Protein AF-A0A0M8MIW8-F1 (afdb_monomer_lite)

Organism: NCBI:txid1202724

pLDDT: mean 87.53, std 11.04, range [55.31, 96.94]

Secondary structure (DSSP, 8-state):
--HHHHHHHHHHHHHHHHHHHHHHHHHHHHHHHHHHHHHT-TT----HHHHH-TTSS-TTT----HHHHHHH-TT-HHHHHHHHHHHHHHHHHHHHHHHHHHHHHHHHHH-

Radius of gyration: 18.51 Å; chains: 1; bounding box: 46×23×52 Å

Foldseek 3Di:
DDPVVVVVVLVVVLVVLVVVLVVLLQQLLLLLVVLCCVPPVVPDPDDPVNSNDPPPPDSSPDDSVLVVVCVVCVPPPVSVVSVVSNVVSVVVSVVSVVVSVVSVVVVVVVD

Structure (mmCIF, N/CA/C/O backbone):
data_AF-A0A0M8MIW8-F1
#
_entry.id   AF-A0A0M8MIW8-F1
#
loop_
_atom_site.group_PDB
_atom_site.id
_atom_site.type_symbol
_atom_site.label_atom_id
_atom_site.label_alt_id
_atom_site.label_comp_id
_atom_site.label_asym_id
_atom_site.label_entity_id
_atom_site.label_seq_id
_atom_site.pdbx_PDB_ins_code
_atom_site.Cartn_x
_atom_site.Cartn_y
_atom_site.Cartn_z
_atom_site.occupancy
_atom_site.B_iso_or_equiv
_atom_site.auth_seq_id
_atom_site.auth_comp_id
_atom_site.auth_asym_id
_atom_site.auth_atom_id
_atom_site.pdbx_PDB_model_num
ATOM 1 N N . MET A 1 1 ? 19.609 11.830 -27.587 1.00 67.94 1 MET A N 1
ATOM 2 C CA . MET A 1 1 ? 19.945 11.276 -26.264 1.00 67.94 1 MET A CA 1
ATOM 3 C C . MET A 1 1 ? 20.697 9.992 -26.531 1.00 67.94 1 MET A C 1
ATOM 5 O O . MET A 1 1 ? 20.199 9.174 -27.293 1.00 67.94 1 MET A O 1
ATOM 9 N N . ASP A 1 2 ? 21.923 9.897 -26.052 1.00 86.94 2 ASP A N 1
ATOM 10 C CA . ASP A 1 2 ? 22.772 8.715 -26.167 1.00 86.94 2 ASP A CA 1
ATOM 11 C C . ASP A 1 2 ? 22.243 7.567 -25.286 1.00 86.94 2 ASP A C 1
ATOM 13 O O . ASP A 1 2 ? 21.455 7.787 -24.361 1.00 86.94 2 ASP A O 1
ATOM 17 N N . SER A 1 3 ? 22.630 6.330 -25.617 1.00 84.25 3 SER A N 1
ATOM 18 C CA . SER A 1 3 ? 22.104 5.112 -24.977 1.00 84.25 3 SER A CA 1
ATOM 19 C C . SER A 1 3 ? 22.314 5.106 -23.460 1.00 84.25 3 SER A C 1
ATOM 21 O O . SER A 1 3 ? 21.431 4.684 -22.716 1.00 84.25 3 SER A O 1
ATOM 23 N N . GLU A 1 4 ? 23.449 5.633 -23.000 1.00 88.19 4 GLU A N 1
ATOM 24 C CA . GLU A 1 4 ? 23.816 5.697 -21.584 1.00 88.19 4 GLU A CA 1
ATOM 25 C C . GLU A 1 4 ? 22.856 6.600 -20.793 1.00 88.19 4 GLU A C 1
ATOM 27 O O . GLU A 1 4 ? 22.330 6.212 -19.747 1.00 88.19 4 GLU A O 1
ATOM 32 N N . THR A 1 5 ? 22.511 7.765 -21.348 1.00 90.94 5 THR A N 1
ATOM 33 C CA . THR A 1 5 ? 21.523 8.665 -20.742 1.00 90.94 5 THR A CA 1
ATOM 34 C C . THR A 1 5 ? 20.129 8.024 -20.664 1.00 90.94 5 THR A C 1
ATOM 36 O O . THR A 1 5 ? 19.426 8.197 -19.666 1.00 90.94 5 THR A O 1
ATOM 39 N N . ILE A 1 6 ? 19.708 7.251 -21.675 1.00 88.81 6 ILE A N 1
ATOM 40 C CA . ILE A 1 6 ? 18.413 6.534 -21.657 1.00 88.81 6 ILE A CA 1
ATOM 41 C C . ILE A 1 6 ? 18.381 5.490 -20.532 1.00 88.81 6 ILE A C 1
ATOM 43 O O . ILE A 1 6 ? 17.375 5.369 -19.825 1.00 88.81 6 ILE A O 1
ATOM 47 N N . GLU A 1 7 ? 19.474 4.756 -20.339 1.00 89.62 7 GLU A N 1
ATOM 48 C CA . GLU A 1 7 ? 19.601 3.746 -19.285 1.00 89.62 7 GLU A CA 1
ATOM 49 C C . GLU A 1 7 ? 19.564 4.354 -17.888 1.00 89.62 7 GLU A C 1
ATOM 51 O O . GLU A 1 7 ? 18.816 3.871 -17.031 1.00 89.62 7 GLU A O 1
ATOM 56 N N . ALA A 1 8 ? 20.292 5.451 -17.676 1.00 93.69 8 ALA A N 1
ATOM 57 C CA . ALA A 1 8 ? 20.277 6.176 -16.412 1.00 93.69 8 ALA A CA 1
ATOM 58 C C . ALA A 1 8 ? 18.867 6.689 -16.071 1.00 93.69 8 ALA A C 1
ATOM 60 O O . ALA A 1 8 ? 18.390 6.501 -14.948 1.00 93.69 8 ALA A O 1
ATOM 61 N N . VAL A 1 9 ? 18.158 7.275 -17.044 1.00 92.81 9 VAL A N 1
ATOM 62 C CA . VAL A 1 9 ? 16.775 7.751 -16.858 1.00 92.81 9 VAL A CA 1
ATOM 63 C C . VAL A 1 9 ? 15.836 6.596 -16.506 1.00 92.81 9 VAL A C 1
ATOM 65 O O . VAL A 1 9 ? 15.039 6.718 -15.572 1.00 92.81 9 VAL A O 1
ATOM 68 N N . PHE A 1 10 ? 15.942 5.461 -17.202 1.00 91.94 10 PHE A N 1
ATOM 69 C CA . PHE A 1 10 ? 15.125 4.284 -16.909 1.00 91.94 10 PHE A CA 1
ATOM 70 C C . PHE A 1 10 ? 15.405 3.725 -15.507 1.00 91.94 10 PHE A C 1
ATOM 72 O O . PHE A 1 10 ? 14.465 3.416 -14.774 1.00 91.94 10 PHE A O 1
ATOM 79 N N . ALA A 1 11 ? 16.674 3.646 -15.100 1.00 92.94 11 ALA A N 1
ATOM 80 C CA . ALA A 1 11 ? 17.063 3.184 -13.770 1.00 92.94 11 ALA A CA 1
ATOM 81 C C . ALA A 1 11 ? 16.511 4.096 -12.663 1.00 92.94 11 ALA A C 1
ATOM 83 O O . ALA A 1 11 ? 15.936 3.603 -11.691 1.00 92.94 11 ALA A O 1
ATOM 84 N N . ILE A 1 12 ? 16.618 5.420 -12.826 1.00 95.88 12 ILE A N 1
ATOM 85 C CA . ILE A 1 12 ? 16.053 6.399 -11.885 1.00 95.88 12 ILE A CA 1
ATOM 86 C C . ILE A 1 12 ? 14.533 6.247 -11.798 1.00 95.88 12 ILE A C 1
ATOM 88 O O . ILE A 1 12 ? 13.987 6.159 -10.698 1.00 95.88 12 ILE A O 1
ATOM 92 N N . PHE A 1 13 ? 13.846 6.152 -12.937 1.00 93.75 13 PHE A N 1
ATOM 93 C CA . PHE A 1 13 ? 12.403 5.913 -12.976 1.00 93.75 13 PHE A CA 1
ATOM 94 C C . PHE A 1 13 ? 12.014 4.630 -12.225 1.00 93.75 13 PHE A C 1
ATOM 96 O O . PHE A 1 13 ? 11.090 4.641 -11.408 1.00 93.75 13 PHE A O 1
ATOM 103 N N . PHE A 1 14 ? 12.752 3.538 -12.435 1.00 94.44 14 PHE A N 1
ATOM 104 C CA . PHE A 1 14 ? 12.491 2.261 -11.775 1.00 94.44 14 PHE A CA 1
ATOM 105 C C . PHE A 1 14 ? 12.737 2.326 -10.260 1.00 94.44 14 PHE A C 1
ATOM 107 O O . PHE A 1 14 ? 11.946 1.788 -9.482 1.00 94.44 14 PHE A O 1
ATOM 114 N N . MET A 1 15 ? 13.786 3.035 -9.826 1.00 96.31 15 MET A N 1
ATOM 115 C CA . MET A 1 15 ? 14.051 3.296 -8.407 1.00 96.31 15 MET A CA 1
ATOM 116 C C . MET A 1 15 ? 12.920 4.099 -7.756 1.00 96.31 15 MET A C 1
ATOM 118 O O . MET A 1 15 ? 12.483 3.754 -6.657 1.00 96.31 15 MET A O 1
ATOM 122 N N . LEU A 1 16 ? 12.400 5.125 -8.436 1.00 96.75 16 LEU A N 1
ATOM 123 C CA . LEU A 1 16 ? 11.274 5.923 -7.942 1.00 96.75 16 LEU A CA 1
ATOM 124 C C . LEU A 1 16 ? 9.992 5.089 -7.811 1.00 96.75 16 LEU A C 1
ATOM 126 O O . LEU A 1 16 ? 9.314 5.175 -6.785 1.00 96.75 16 LEU A O 1
ATOM 130 N N . LEU A 1 17 ? 9.683 4.236 -8.795 1.00 96.12 17 LEU A N 1
ATOM 131 C CA . LEU A 1 17 ? 8.551 3.305 -8.703 1.00 96.12 17 LEU A CA 1
ATOM 132 C C . LEU A 1 17 ? 8.723 2.305 -7.553 1.00 96.12 17 LEU A C 1
ATOM 134 O O . LEU A 1 17 ? 7.777 2.072 -6.800 1.00 96.12 17 LEU A O 1
ATOM 138 N N . GLY A 1 18 ? 9.928 1.757 -7.372 1.00 95.88 18 GLY A N 1
ATOM 139 C CA . GLY A 1 18 ? 10.240 0.857 -6.261 1.00 95.88 18 GLY A CA 1
ATOM 140 C C . GLY A 1 18 ? 10.066 1.530 -4.896 1.00 95.88 18 GLY A C 1
ATOM 141 O O . GLY A 1 18 ? 9.431 0.969 -4.001 1.00 95.88 18 GLY A O 1
ATOM 142 N N . ALA A 1 19 ? 10.555 2.763 -4.744 1.00 95.69 19 ALA A N 1
ATOM 143 C CA . ALA A 1 19 ? 10.366 3.552 -3.528 1.00 95.69 19 ALA A CA 1
ATOM 144 C C . ALA A 1 19 ? 8.877 3.829 -3.252 1.00 95.69 19 ALA A C 1
ATOM 146 O O . ALA A 1 19 ? 8.414 3.651 -2.121 1.00 95.69 19 ALA A O 1
ATOM 147 N N . ALA A 1 20 ? 8.109 4.193 -4.285 1.00 94.94 20 ALA A N 1
ATOM 148 C CA . ALA A 1 20 ? 6.666 4.389 -4.180 1.00 94.94 20 ALA A CA 1
ATOM 149 C C . ALA A 1 20 ? 5.941 3.098 -3.765 1.00 94.94 20 ALA A C 1
ATOM 151 O O . ALA A 1 20 ? 5.099 3.126 -2.865 1.00 94.94 20 ALA A O 1
ATOM 152 N N . LEU A 1 21 ? 6.300 1.951 -4.350 1.00 95.38 21 LEU A N 1
ATOM 153 C CA . LEU A 1 21 ? 5.733 0.649 -3.993 1.00 95.38 21 LEU A CA 1
ATOM 154 C C . LEU A 1 21 ? 5.981 0.314 -2.515 1.00 95.38 21 LEU A C 1
ATOM 156 O O . LEU A 1 21 ? 5.048 -0.036 -1.790 1.00 95.38 21 LEU A O 1
ATOM 160 N N . ILE A 1 22 ? 7.221 0.479 -2.043 1.00 93.50 22 ILE A N 1
ATOM 161 C CA . ILE A 1 22 ? 7.583 0.257 -0.635 1.00 93.50 22 ILE A CA 1
ATOM 162 C C . ILE A 1 22 ? 6.774 1.181 0.284 1.00 93.50 22 ILE A C 1
ATOM 164 O O . ILE A 1 22 ? 6.293 0.743 1.337 1.00 93.50 22 ILE A O 1
ATOM 168 N N . LEU A 1 23 ? 6.594 2.447 -0.100 1.00 93.25 23 LEU A N 1
ATOM 169 C CA . LEU A 1 23 ? 5.795 3.409 0.656 1.00 93.25 23 LEU A CA 1
ATOM 170 C C . LEU A 1 23 ? 4.330 2.958 0.771 1.00 93.25 23 LEU A C 1
ATOM 172 O O . LEU A 1 23 ? 3.807 2.886 1.885 1.00 93.25 23 LEU A O 1
ATOM 176 N N . PHE A 1 24 ? 3.678 2.589 -0.334 1.00 93.00 24 PHE A N 1
ATOM 177 C CA . PHE A 1 24 ? 2.277 2.151 -0.310 1.00 93.00 24 PHE A CA 1
ATOM 178 C C . PHE A 1 24 ? 2.070 0.847 0.465 1.00 93.00 24 PHE A C 1
ATOM 180 O O . PHE A 1 24 ? 1.121 0.750 1.247 1.00 93.00 24 PHE A O 1
ATOM 187 N N . ILE A 1 25 ? 2.988 -0.116 0.345 1.00 92.25 25 ILE A N 1
ATOM 188 C CA . ILE A 1 25 ? 2.967 -1.343 1.156 1.00 92.25 25 ILE A CA 1
ATOM 189 C C . ILE A 1 25 ? 3.067 -1.004 2.650 1.00 92.25 25 ILE A C 1
ATOM 191 O O . ILE A 1 25 ? 2.380 -1.598 3.482 1.00 92.25 25 ILE A O 1
ATOM 195 N N . THR A 1 26 ? 3.884 -0.015 3.007 1.00 90.75 26 THR A N 1
ATOM 196 C CA . THR A 1 26 ? 4.027 0.428 4.400 1.00 90.75 26 THR A CA 1
ATOM 197 C C . THR A 1 26 ? 2.740 1.041 4.928 1.00 90.75 26 THR A C 1
ATOM 199 O O . THR A 1 26 ? 2.290 0.676 6.015 1.00 90.75 26 THR A O 1
ATOM 202 N N . LEU A 1 27 ? 2.127 1.939 4.155 1.00 91.94 27 LEU A N 1
ATOM 203 C CA . LEU A 1 27 ? 0.853 2.561 4.510 1.00 91.94 27 LEU A CA 1
ATOM 2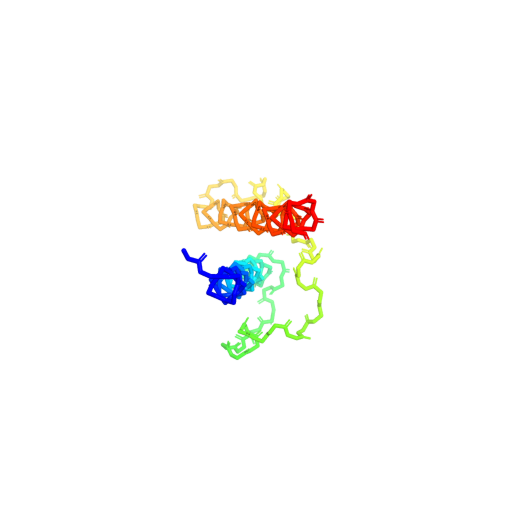04 C C . LEU A 1 27 ? -0.259 1.513 4.657 1.00 91.94 27 LEU A C 1
ATOM 206 O O . LEU A 1 27 ? -1.037 1.571 5.610 1.00 91.94 27 LEU A O 1
ATOM 210 N N . LEU A 1 28 ? -0.281 0.503 3.782 1.00 92.69 28 LEU A N 1
ATOM 211 C CA . LEU A 1 28 ? -1.191 -0.636 3.876 1.00 92.69 28 LEU A CA 1
ATOM 212 C C . LEU A 1 28 ? -1.026 -1.401 5.197 1.00 92.69 28 LEU A C 1
ATOM 214 O O . LEU A 1 28 ? -2.011 -1.630 5.902 1.00 92.69 28 LEU A O 1
ATOM 218 N N . ILE A 1 29 ? 0.205 -1.789 5.544 1.00 91.31 29 ILE A N 1
ATOM 219 C CA . ILE A 1 29 ? 0.507 -2.504 6.797 1.00 91.31 29 ILE A CA 1
ATOM 220 C C . ILE A 1 29 ? 0.070 -1.670 8.001 1.00 91.31 29 ILE A C 1
ATOM 222 O O . ILE A 1 29 ? -0.559 -2.186 8.926 1.00 91.31 29 ILE A O 1
ATOM 226 N N . VAL A 1 30 ? 0.381 -0.376 7.975 1.00 89.94 30 VAL A N 1
ATOM 227 C CA . VAL A 1 30 ? 0.025 0.563 9.034 1.00 89.94 30 VAL A CA 1
ATOM 228 C C . VAL A 1 30 ? -1.486 0.634 9.218 1.00 89.94 30 VAL A C 1
ATOM 230 O O . VAL A 1 30 ? -1.945 0.515 10.351 1.00 89.94 30 VAL A O 1
ATOM 233 N N . GLU A 1 31 ? -2.279 0.790 8.160 1.00 91.38 31 GLU A N 1
ATOM 234 C CA . GLU A 1 31 ? -3.739 0.838 8.303 1.00 91.38 31 GLU A CA 1
ATOM 235 C C . GLU A 1 31 ? -4.326 -0.504 8.758 1.00 91.38 31 GLU A C 1
ATOM 237 O O . GLU A 1 31 ? -5.209 -0.520 9.619 1.00 91.38 31 GLU A O 1
ATOM 242 N N . LYS A 1 32 ? -3.785 -1.634 8.282 1.00 90.81 32 LYS A N 1
ATOM 243 C CA . LYS A 1 32 ? -4.191 -2.965 8.759 1.00 90.81 32 LYS A CA 1
ATOM 244 C C . LYS A 1 32 ? -3.952 -3.145 10.257 1.00 90.81 32 LYS A C 1
ATOM 246 O O . LYS A 1 32 ? -4.838 -3.636 10.954 1.00 90.81 32 LYS A O 1
ATOM 251 N N . LYS A 1 33 ? -2.789 -2.727 10.768 1.00 88.31 33 LYS A N 1
ATOM 252 C CA . LYS A 1 33 ? -2.481 -2.764 12.208 1.00 88.31 33 LYS A CA 1
ATOM 253 C C . LYS A 1 33 ? -3.460 -1.913 13.016 1.00 88.31 33 LYS A C 1
ATOM 255 O O . LYS A 1 33 ? -3.967 -2.372 14.032 1.00 88.31 33 LYS A O 1
ATOM 260 N N . LYS A 1 34 ? -3.768 -0.707 12.530 1.00 88.12 34 LYS A N 1
ATOM 261 C CA . LYS A 1 34 ? -4.690 0.253 13.168 1.00 88.12 34 LYS A CA 1
ATOM 262 C C . LYS A 1 34 ? -6.064 -0.366 13.386 1.00 88.12 34 LYS A C 1
ATOM 264 O O . LYS A 1 34 ? -6.649 -0.208 14.448 1.00 88.12 34 LYS A O 1
ATOM 269 N N . VAL A 1 35 ? -6.562 -1.080 12.378 1.00 91.19 35 VAL A N 1
ATOM 270 C CA . VAL A 1 35 ? -7.833 -1.802 12.473 1.00 91.19 35 VAL A CA 1
ATOM 271 C C . VAL A 1 35 ? -7.694 -3.015 13.396 1.00 91.19 35 VAL A C 1
ATOM 273 O O . VAL A 1 35 ? -8.465 -3.160 14.336 1.00 91.19 35 VAL A O 1
ATOM 276 N N . HIS A 1 36 ? -6.686 -3.863 13.193 1.00 89.62 36 HIS A N 1
ATOM 277 C CA . HIS A 1 36 ? -6.550 -5.096 13.969 1.00 89.62 36 HIS A CA 1
ATOM 278 C C . HIS A 1 36 ? -6.464 -4.855 15.481 1.00 89.62 36 HIS A C 1
ATOM 280 O O . HIS A 1 36 ? -7.175 -5.497 16.245 1.00 89.62 36 HIS A O 1
ATOM 286 N N . TYR A 1 37 ? -5.644 -3.903 15.918 1.00 86.19 37 TYR A N 1
ATOM 287 C CA . TYR A 1 37 ? -5.451 -3.648 17.348 1.00 86.19 37 TYR A CA 1
ATOM 288 C C . TYR A 1 37 ? -6.575 -2.831 17.984 1.00 86.19 37 TYR A C 1
ATOM 290 O O . TYR A 1 37 ? -6.727 -2.818 19.198 1.00 86.19 37 TYR A O 1
ATOM 298 N N . ARG A 1 38 ? -7.401 -2.164 17.172 1.00 87.00 38 ARG A N 1
ATOM 299 C CA . ARG A 1 38 ? -8.575 -1.451 17.680 1.00 87.00 38 ARG A CA 1
ATOM 300 C C . ARG A 1 38 ? -9.809 -2.343 17.795 1.00 87.00 38 ARG A C 1
ATOM 302 O O . ARG A 1 38 ? -10.615 -2.109 18.685 1.00 87.00 38 ARG A O 1
ATOM 309 N N . TYR A 1 39 ? -9.971 -3.322 16.905 1.00 87.44 39 TYR A N 1
ATOM 310 C CA . TYR A 1 39 ? -11.225 -4.081 16.791 1.00 87.44 39 TYR A CA 1
ATOM 311 C C . TYR A 1 39 ? -11.078 -5.596 16.972 1.00 87.44 39 TYR A C 1
ATOM 313 O O . TYR A 1 39 ? -12.084 -6.275 17.136 1.00 87.44 39 TYR A O 1
ATOM 321 N N . THR A 1 40 ? -9.867 -6.155 16.903 1.00 84.75 40 THR A N 1
ATOM 322 C CA . THR A 1 40 ? -9.646 -7.609 17.025 1.00 84.75 40 THR A CA 1
ATOM 323 C C . THR A 1 40 ? -8.844 -7.963 18.269 1.00 84.75 40 THR A C 1
ATOM 325 O O . THR A 1 40 ? -9.257 -8.831 19.025 1.00 84.75 40 THR A O 1
ATOM 328 N N . ASP A 1 41 ? -7.710 -7.301 18.484 1.00 81.50 41 ASP A N 1
ATOM 329 C CA . ASP A 1 41 ? -6.843 -7.523 19.643 1.00 81.50 41 ASP A CA 1
ATOM 330 C C . ASP A 1 41 ? -6.688 -6.216 20.422 1.00 81.50 41 ASP A C 1
ATOM 332 O O . ASP A 1 41 ? -5.707 -5.489 20.271 1.00 81.50 41 ASP A O 1
ATOM 336 N N . THR A 1 42 ? -7.710 -5.911 21.221 1.00 76.12 42 THR A N 1
ATOM 337 C CA . THR A 1 42 ? -7.781 -4.714 22.073 1.00 76.12 42 THR A CA 1
ATOM 338 C C . THR A 1 42 ? -6.927 -4.827 23.333 1.00 76.12 42 THR A C 1
ATOM 340 O O . THR A 1 42 ? -6.693 -3.826 24.007 1.00 76.12 42 THR A O 1
ATOM 343 N N . THR A 1 43 ? -6.451 -6.033 23.660 1.00 73.00 43 THR A N 1
ATOM 344 C CA . THR A 1 43 ? -5.641 -6.296 24.857 1.00 73.00 43 THR A CA 1
ATOM 345 C C . THR A 1 43 ? -4.179 -5.904 24.685 1.00 73.00 43 THR A C 1
ATOM 347 O O . THR A 1 43 ? -3.480 -5.658 25.670 1.00 73.00 43 THR A O 1
ATOM 350 N N . LYS A 1 44 ? -3.703 -5.805 23.439 1.00 67.38 44 LYS A N 1
ATOM 351 C CA . LYS A 1 44 ? -2.314 -5.468 23.149 1.00 67.38 44 LYS A CA 1
ATOM 352 C C . LYS A 1 44 ? -2.120 -3.950 23.090 1.00 67.38 44 LYS A C 1
ATOM 354 O O . LYS A 1 44 ? -2.514 -3.292 22.129 1.00 67.38 44 LYS A O 1
ATOM 359 N N . ASN A 1 45 ? -1.455 -3.394 24.104 1.00 63.41 45 ASN A N 1
ATOM 360 C CA . ASN A 1 45 ? -1.069 -1.984 24.125 1.00 63.41 45 ASN A CA 1
ATOM 361 C C . ASN A 1 45 ? 0.260 -1.806 23.381 1.00 63.41 45 ASN A C 1
ATOM 363 O O . ASN A 1 45 ? 1.331 -2.148 23.880 1.00 63.41 45 ASN A O 1
ATOM 367 N N . ILE A 1 46 ? 0.186 -1.360 22.133 1.00 65.69 46 ILE A N 1
ATOM 368 C CA . ILE A 1 46 ? 1.319 -1.429 21.208 1.00 65.69 46 ILE A CA 1
ATOM 369 C C . ILE A 1 46 ? 2.072 -0.124 21.224 1.00 65.69 46 ILE A C 1
ATOM 371 O O . ILE A 1 46 ? 1.513 0.938 20.952 1.00 65.69 46 ILE A O 1
ATOM 375 N N . SER A 1 47 ? 3.370 -0.220 21.495 1.00 66.81 47 SER A N 1
ATOM 376 C CA . SER A 1 47 ? 4.258 0.932 21.406 1.00 66.81 47 SER A CA 1
ATOM 377 C C . SER A 1 47 ? 4.257 1.500 19.984 1.00 66.81 47 SER A C 1
ATOM 379 O O . SER A 1 47 ? 4.178 0.765 18.997 1.00 66.81 47 SER A O 1
ATOM 381 N N . PHE A 1 48 ? 4.420 2.817 19.855 1.00 65.19 48 PHE A N 1
ATOM 382 C CA . PHE A 1 48 ? 4.559 3.473 18.550 1.00 65.19 48 PHE A CA 1
ATOM 383 C C . PHE A 1 48 ? 5.652 2.820 17.680 1.00 65.19 48 PHE A C 1
ATOM 385 O O . PHE A 1 48 ? 5.506 2.694 16.466 1.00 65.19 48 PHE A O 1
ATOM 392 N N . HIS A 1 49 ? 6.716 2.316 18.308 1.00 66.00 49 HIS A N 1
ATOM 393 C CA . HIS A 1 49 ? 7.766 1.565 17.629 1.00 66.00 49 HIS A CA 1
ATOM 394 C C . HIS A 1 49 ? 7.255 0.253 17.015 1.00 66.00 49 HIS A C 1
ATOM 396 O O . HIS A 1 49 ? 7.494 -0.018 15.843 1.00 66.00 49 HIS A O 1
ATOM 402 N N . GLU A 1 50 ? 6.515 -0.558 17.766 1.00 65.69 50 GLU A N 1
ATOM 403 C CA . GLU A 1 50 ? 5.968 -1.835 17.291 1.00 65.69 50 GLU A CA 1
ATOM 404 C C . GLU A 1 50 ? 4.821 -1.635 16.280 1.00 65.69 50 GLU A C 1
ATOM 406 O O . GLU A 1 50 ? 4.576 -2.452 15.383 1.00 65.69 50 GLU A O 1
ATOM 411 N N . TYR A 1 51 ? 4.172 -0.477 16.355 1.00 63.50 51 TYR A N 1
ATOM 412 C CA . TYR A 1 51 ? 3.249 0.005 15.346 1.00 63.50 51 TYR A CA 1
ATOM 413 C C . TYR A 1 51 ? 3.967 0.250 14.004 1.00 63.50 51 TYR A C 1
ATOM 415 O O . TYR A 1 51 ? 3.554 -0.275 12.962 1.00 63.50 51 TYR A O 1
ATOM 423 N N . CYS A 1 52 ? 5.106 0.943 14.052 1.00 60.47 52 CYS A N 1
ATOM 424 C CA . CYS A 1 52 ? 5.954 1.263 12.904 1.00 60.47 52 CYS A CA 1
ATOM 425 C C . CYS A 1 52 ? 6.848 0.099 12.431 1.00 60.47 52 CYS A C 1
ATOM 427 O O . CYS A 1 52 ? 7.286 0.099 11.278 1.00 60.47 52 CYS A O 1
ATOM 429 N N . SER A 1 53 ? 7.097 -0.921 13.262 1.00 66.19 53 SER A N 1
ATOM 430 C CA . SER A 1 53 ? 7.990 -2.027 12.906 1.00 66.19 53 SER A CA 1
ATOM 431 C C . SER A 1 53 ? 7.335 -2.957 11.877 1.00 66.19 53 SER A C 1
ATOM 433 O O . SER A 1 53 ? 6.297 -3.583 12.104 1.00 66.19 53 SER A O 1
ATOM 435 N N . ARG A 1 54 ? 7.924 -3.048 10.683 1.00 56.66 54 ARG A N 1
ATOM 436 C CA . ARG A 1 54 ? 7.395 -3.876 9.579 1.00 56.66 54 ARG A CA 1
ATOM 437 C C . ARG A 1 54 ? 7.635 -5.378 9.788 1.00 56.66 54 ARG A C 1
ATOM 439 O O . ARG A 1 54 ? 7.004 -6.190 9.122 1.00 56.66 54 ARG A O 1
ATOM 446 N N . TYR A 1 55 ? 8.516 -5.731 10.725 1.00 55.31 55 TYR A N 1
ATOM 447 C CA . TYR A 1 55 ? 9.113 -7.063 10.854 1.00 55.31 55 TYR A CA 1
ATOM 448 C C . TYR A 1 55 ? 8.333 -8.058 11.723 1.00 55.31 55 TYR A C 1
ATOM 450 O O . TYR A 1 55 ? 8.704 -9.225 11.769 1.00 55.31 55 TYR A O 1
ATOM 458 N N . ASN A 1 56 ? 7.216 -7.658 12.342 1.00 58.25 56 ASN A N 1
ATOM 459 C CA . ASN A 1 56 ? 6.330 -8.591 13.055 1.00 58.25 56 ASN A CA 1
ATOM 460 C C . ASN A 1 56 ? 5.441 -9.397 12.081 1.00 58.25 56 ASN A C 1
ATOM 462 O O . ASN A 1 56 ? 4.219 -9.290 12.132 1.00 58.25 56 ASN A O 1
ATOM 466 N N . GLY A 1 57 ? 6.076 -10.155 11.177 1.00 61.97 57 GLY A N 1
ATOM 467 C CA . GLY A 1 57 ? 5.533 -11.309 10.445 1.00 61.97 57 GLY A CA 1
ATOM 468 C C . GLY A 1 57 ? 4.268 -11.083 9.606 1.00 61.97 57 GLY A C 1
ATOM 469 O O . GLY A 1 57 ? 3.153 -11.081 10.116 1.00 61.97 57 GLY A O 1
ATOM 470 N N . GLY A 1 58 ? 4.418 -10.979 8.283 1.00 74.94 58 GLY A N 1
ATOM 471 C CA . GLY A 1 58 ? 3.339 -11.296 7.333 1.00 74.94 58 GLY A CA 1
ATOM 472 C C . GLY A 1 58 ? 2.155 -10.323 7.235 1.00 74.94 58 GLY A C 1
ATOM 473 O O . GLY A 1 58 ? 1.165 -10.661 6.592 1.00 74.94 58 GLY A O 1
ATOM 474 N N . TRP A 1 59 ? 2.223 -9.111 7.799 1.00 83.62 59 TRP A N 1
ATOM 475 C CA . TRP A 1 59 ? 1.104 -8.144 7.781 1.00 83.62 59 TRP A CA 1
ATOM 476 C C . TRP A 1 59 ? 0.552 -7.799 6.395 1.00 83.62 59 TRP A C 1
ATOM 478 O O . TRP A 1 59 ? -0.628 -7.468 6.269 1.00 83.62 59 TRP A O 1
ATOM 488 N N . ILE A 1 60 ? 1.381 -7.899 5.355 1.00 80.50 60 ILE A N 1
ATOM 489 C CA . ILE A 1 60 ? 0.947 -7.750 3.961 1.00 80.50 60 ILE A CA 1
ATOM 490 C C . ILE A 1 60 ? -0.184 -8.743 3.660 1.00 80.50 60 ILE A C 1
ATOM 492 O O . ILE A 1 60 ? -1.242 -8.343 3.171 1.00 80.50 60 ILE A O 1
ATOM 496 N N . TYR A 1 61 ? 0.000 -10.003 4.056 1.00 79.69 61 TYR A N 1
ATOM 497 C CA . TYR A 1 61 ? -0.916 -11.115 3.801 1.00 79.69 61 TYR A CA 1
ATOM 498 C C . TYR A 1 61 ? -1.931 -11.349 4.920 1.00 79.69 61 TYR A C 1
ATOM 500 O O . TYR A 1 61 ? -2.944 -11.997 4.685 1.00 79.69 61 TYR A O 1
ATOM 508 N N . LYS A 1 62 ? -1.701 -10.801 6.121 1.00 84.12 62 LYS A N 1
ATOM 509 C CA . LYS A 1 62 ? -2.618 -10.962 7.254 1.00 84.12 62 LYS A CA 1
ATOM 510 C C . LYS A 1 62 ? -4.017 -10.475 6.880 1.00 84.12 62 LYS A C 1
ATOM 512 O O . LYS A 1 62 ? -4.197 -9.310 6.493 1.00 84.12 62 LYS A O 1
ATOM 517 N N . ASP A 1 63 ? -4.989 -11.372 7.004 1.00 84.88 63 ASP A N 1
ATOM 518 C CA . ASP A 1 63 ? -6.397 -11.030 6.894 1.00 84.88 63 ASP A CA 1
ATOM 519 C C . ASP A 1 63 ? -6.879 -10.465 8.232 1.00 84.88 63 ASP A C 1
ATOM 521 O O . ASP A 1 63 ? -6.717 -11.071 9.290 1.00 84.88 63 ASP A O 1
ATOM 525 N N . ILE A 1 64 ? -7.436 -9.262 8.179 1.00 88.56 64 ILE A N 1
ATOM 526 C CA . ILE A 1 64 ? -8.016 -8.568 9.333 1.00 88.56 64 ILE A CA 1
ATOM 527 C C . ILE A 1 64 ? -9.545 -8.697 9.353 1.00 88.56 64 ILE A C 1
ATOM 529 O O . ILE A 1 64 ? -10.205 -7.962 10.080 1.00 88.56 64 ILE A O 1
ATOM 533 N N . LYS A 1 65 ? -10.111 -9.571 8.507 1.00 90.94 65 LYS A N 1
ATOM 534 C CA . LYS A 1 65 ? -11.550 -9.825 8.366 1.00 90.94 65 LYS A CA 1
ATOM 535 C C . LYS A 1 65 ? -12.363 -8.541 8.213 1.00 90.94 65 LYS A C 1
ATOM 537 O O . LYS A 1 65 ? -13.436 -8.368 8.784 1.00 90.94 65 LYS A O 1
ATOM 542 N N . LEU A 1 66 ? -11.853 -7.619 7.396 1.00 90.25 66 LEU A N 1
ATOM 543 C CA . LEU A 1 66 ? -12.386 -6.260 7.253 1.00 90.25 66 LEU A CA 1
ATOM 544 C C . LEU A 1 66 ? -13.880 -6.239 6.885 1.00 90.25 66 LEU A C 1
ATOM 546 O O . LEU A 1 66 ? -14.610 -5.346 7.301 1.00 90.25 66 LEU A O 1
ATOM 550 N N . ARG A 1 67 ? -14.343 -7.229 6.109 1.00 91.44 67 ARG A N 1
ATOM 551 C CA . ARG A 1 67 ? -15.758 -7.375 5.738 1.00 91.44 67 ARG A CA 1
ATOM 552 C C . ARG A 1 67 ? -16.639 -7.722 6.940 1.00 91.44 67 ARG A C 1
ATOM 554 O O . ARG A 1 67 ? -17.752 -7.217 7.008 1.00 91.44 67 ARG A O 1
ATOM 561 N N . GLU A 1 68 ? -16.164 -8.572 7.846 1.00 93.94 68 GLU A N 1
ATOM 562 C CA . GLU A 1 68 ? -16.883 -8.899 9.081 1.00 93.94 68 GLU A CA 1
ATOM 563 C C . GLU A 1 68 ? -16.941 -7.665 9.983 1.00 93.94 68 GLU A C 1
ATOM 565 O O . GLU A 1 68 ? -18.025 -7.264 10.386 1.00 93.94 68 GLU A O 1
ATOM 570 N N . LEU A 1 69 ? -15.810 -6.978 10.177 1.00 93.00 69 LEU A N 1
ATOM 571 C CA . LEU A 1 69 ? -15.748 -5.766 11.001 1.00 93.00 69 LEU A CA 1
ATOM 572 C C . LEU A 1 69 ? -16.695 -4.659 10.516 1.00 93.00 69 LEU A C 1
ATOM 574 O O . LEU A 1 69 ? -17.387 -4.054 11.326 1.00 93.00 69 LEU A O 1
ATOM 578 N N . LEU A 1 70 ? -16.769 -4.417 9.203 1.00 94.12 70 LEU A N 1
ATOM 579 C CA . LEU A 1 70 ? -17.687 -3.422 8.631 1.00 94.12 70 LEU A CA 1
ATOM 580 C C . LEU A 1 70 ? -19.167 -3.803 8.774 1.00 94.12 70 LEU A C 1
ATOM 582 O O . LEU A 1 70 ? -20.018 -2.923 8.735 1.00 94.12 70 LEU A O 1
ATOM 586 N N . ARG A 1 71 ? -19.485 -5.097 8.905 1.00 95.25 71 ARG A N 1
ATOM 587 C CA . ARG A 1 71 ? -20.855 -5.554 9.188 1.00 95.25 71 ARG A CA 1
ATOM 588 C C . ARG A 1 71 ? -21.197 -5.408 10.666 1.00 95.25 71 ARG A C 1
ATOM 590 O O . ARG A 1 71 ? -22.335 -5.090 10.979 1.00 95.25 71 ARG A O 1
ATOM 597 N N . THR A 1 72 ? -20.226 -5.634 11.549 1.00 95.25 72 THR A N 1
ATOM 598 C CA . THR A 1 72 ? -20.392 -5.497 13.002 1.00 95.25 72 THR A CA 1
ATOM 599 C C . THR A 1 72 ? -20.482 -4.035 13.439 1.00 95.25 72 THR A C 1
ATOM 601 O O . THR A 1 72 ? -21.253 -3.719 14.338 1.00 95.25 72 THR A O 1
ATOM 604 N N . TYR A 1 73 ? -19.724 -3.141 12.796 1.00 93.25 73 TYR A N 1
ATOM 605 C CA . TYR A 1 73 ? -19.676 -1.710 13.111 1.00 93.25 73 TYR A CA 1
ATOM 606 C C . TYR A 1 73 ? -20.022 -0.867 11.873 1.00 93.25 73 TYR A C 1
ATOM 608 O O . TYR A 1 73 ? -19.143 -0.196 11.322 1.00 93.25 73 TYR A O 1
ATOM 616 N N . PRO A 1 74 ? -21.279 -0.920 11.392 1.00 92.81 74 PRO A N 1
ATOM 617 C CA . PRO A 1 74 ? -21.671 -0.254 10.155 1.00 92.81 74 PRO A CA 1
ATOM 618 C C . PRO A 1 74 ? -21.562 1.268 10.251 1.00 92.81 74 PRO A C 1
ATOM 620 O O . PRO A 1 74 ? -21.202 1.890 9.261 1.00 92.81 74 PRO A O 1
ATOM 623 N N . ASP A 1 75 ? -21.771 1.859 11.428 1.00 95.12 75 ASP A N 1
ATOM 624 C CA . ASP A 1 75 ? -21.793 3.318 11.613 1.00 95.12 75 ASP A CA 1
ATOM 625 C C . ASP A 1 75 ? -20.434 3.910 12.039 1.00 95.12 75 ASP A C 1
ATOM 627 O O . ASP A 1 75 ? -20.306 5.115 12.246 1.00 95.12 75 ASP A O 1
ATOM 631 N N . ASP A 1 76 ? -19.383 3.087 12.165 1.00 94.81 76 ASP A N 1
ATOM 632 C CA . ASP A 1 76 ? -18.047 3.575 12.528 1.00 94.81 76 ASP A CA 1
ATOM 633 C C . ASP A 1 76 ? -17.344 4.190 11.305 1.00 94.81 76 ASP A C 1
ATOM 635 O O . ASP A 1 76 ? -16.660 3.515 10.524 1.00 94.81 76 ASP A O 1
ATOM 639 N N . GLU A 1 77 ? -17.483 5.508 11.151 1.00 94.75 77 GLU A N 1
ATOM 640 C CA . GLU A 1 77 ? -16.857 6.282 10.072 1.00 94.75 77 GLU A CA 1
ATOM 641 C C . GLU A 1 77 ? -15.330 6.114 10.016 1.00 94.75 77 GLU A C 1
ATOM 643 O O . GLU A 1 77 ? -14.727 6.111 8.934 1.00 94.75 77 GLU A O 1
ATOM 648 N N . VAL A 1 78 ? -14.678 5.944 11.173 1.00 94.44 78 VAL A N 1
ATOM 649 C CA . VAL A 1 78 ? -13.227 5.745 11.235 1.00 94.44 78 VAL A CA 1
ATOM 650 C C . VAL A 1 78 ? -12.880 4.398 10.617 1.00 94.44 78 VAL A C 1
ATOM 652 O O . VAL A 1 78 ? -11.984 4.335 9.770 1.00 94.44 78 VAL A O 1
ATOM 655 N N . LEU A 1 79 ? -13.591 3.329 10.981 1.00 94.00 79 LEU A N 1
ATOM 656 C CA . LEU A 1 79 ? -13.403 2.006 10.387 1.00 94.00 79 LEU A CA 1
ATOM 657 C C . LEU A 1 79 ? -13.655 2.032 8.875 1.00 94.00 79 LEU A C 1
ATOM 659 O O . LEU A 1 79 ? -12.829 1.515 8.117 1.00 94.00 79 LEU A O 1
ATOM 663 N N . GLN A 1 80 ? -14.735 2.673 8.422 1.00 94.38 80 GLN A N 1
ATOM 664 C CA . GLN A 1 80 ? -15.051 2.792 6.996 1.00 94.38 80 GLN A CA 1
ATOM 665 C C . GLN A 1 80 ? -13.943 3.513 6.216 1.00 94.38 80 GLN A C 1
ATOM 667 O O . GLN A 1 80 ? -13.492 3.034 5.167 1.00 94.38 80 GLN A O 1
ATOM 672 N N . ARG A 1 81 ? -13.445 4.640 6.737 1.00 95.81 81 ARG A N 1
ATOM 673 C CA . ARG A 1 81 ? -12.358 5.401 6.105 1.00 95.81 81 ARG A CA 1
ATOM 674 C C . ARG A 1 81 ? -11.076 4.579 6.027 1.00 95.81 81 ARG A C 1
ATOM 676 O O . ARG A 1 81 ? -10.431 4.543 4.978 1.00 95.81 81 ARG A O 1
ATOM 683 N N . ARG A 1 82 ? -10.720 3.874 7.104 1.00 94.38 82 ARG A N 1
ATOM 684 C CA . ARG A 1 82 ? -9.555 2.974 7.115 1.00 94.38 82 ARG A CA 1
ATOM 685 C C . ARG A 1 82 ? -9.714 1.827 6.131 1.00 94.38 82 ARG A C 1
ATOM 687 O O . ARG A 1 82 ? -8.775 1.516 5.405 1.00 94.38 82 ARG A O 1
ATOM 694 N N . ALA A 1 83 ? -10.904 1.240 6.050 1.00 94.25 83 ALA A N 1
ATOM 695 C CA . ALA A 1 83 ? -11.205 0.186 5.094 1.00 94.25 83 ALA A CA 1
ATOM 696 C C . ALA A 1 83 ? -11.022 0.653 3.644 1.00 94.25 83 ALA A C 1
ATOM 698 O O . ALA A 1 83 ? -10.433 -0.063 2.829 1.00 94.25 83 ALA A O 1
ATOM 699 N N . LYS A 1 84 ? -11.474 1.873 3.327 1.00 95.56 84 LYS A N 1
ATOM 700 C CA . LYS A 1 84 ? -11.256 2.503 2.020 1.00 95.56 84 LYS A CA 1
ATOM 701 C C . LYS A 1 84 ? -9.767 2.710 1.740 1.00 95.56 84 LYS A C 1
ATOM 703 O O . LYS A 1 84 ? -9.313 2.353 0.656 1.00 95.56 84 LYS A O 1
ATOM 708 N N . ASN A 1 85 ? -9.007 3.213 2.714 1.00 95.44 85 ASN A N 1
ATOM 709 C CA . ASN A 1 85 ? -7.560 3.403 2.580 1.00 95.44 85 ASN A CA 1
ATOM 710 C C . ASN A 1 85 ? -6.826 2.078 2.339 1.00 95.44 85 ASN A C 1
ATOM 712 O O . ASN A 1 85 ? -5.984 2.004 1.453 1.00 95.44 85 ASN A O 1
ATOM 716 N N . ILE A 1 86 ? -7.179 1.015 3.069 1.00 94.62 86 ILE A N 1
ATOM 717 C CA . ILE A 1 86 ? -6.604 -0.325 2.881 1.00 94.62 86 ILE A CA 1
ATOM 718 C C . ILE A 1 86 ? -6.820 -0.802 1.443 1.00 94.62 86 ILE A C 1
ATOM 720 O O . ILE A 1 86 ? -5.858 -1.194 0.786 1.00 94.62 86 ILE A O 1
ATOM 724 N N . ARG A 1 87 ? -8.056 -0.715 0.932 1.00 94.31 87 ARG A N 1
ATOM 725 C CA . ARG A 1 87 ? -8.365 -1.098 -0.456 1.00 94.31 87 ARG A CA 1
ATOM 726 C C . ARG A 1 87 ? -7.596 -0.242 -1.458 1.00 94.31 87 ARG A C 1
ATOM 728 O O . ARG A 1 87 ? -7.021 -0.782 -2.393 1.00 94.31 87 ARG A O 1
ATOM 735 N N . LEU A 1 88 ? -7.540 1.072 -1.239 1.00 95.94 88 LEU A N 1
ATOM 736 C CA . LEU A 1 88 ? -6.795 1.994 -2.095 1.00 95.94 88 LEU A CA 1
ATOM 737 C C . LEU A 1 88 ? -5.310 1.622 -2.153 1.00 95.94 88 LEU A C 1
ATOM 739 O O . LEU A 1 88 ? -4.763 1.480 -3.241 1.00 95.94 88 LEU A O 1
ATOM 743 N N . TYR A 1 89 ? -4.662 1.418 -1.005 1.00 95.31 89 TYR A N 1
ATOM 744 C CA . TYR A 1 89 ? -3.243 1.071 -0.961 1.00 95.31 89 TYR A CA 1
ATOM 745 C C . TYR A 1 89 ? -2.961 -0.307 -1.564 1.00 95.31 89 TYR A C 1
ATOM 747 O O . TYR A 1 89 ? -1.936 -0.463 -2.222 1.00 95.31 89 TYR A O 1
ATOM 755 N N . GLN A 1 90 ? -3.864 -1.282 -1.412 1.00 93.12 90 GLN A N 1
ATOM 756 C CA . GLN A 1 90 ? -3.765 -2.567 -2.115 1.00 93.12 90 GLN A CA 1
ATOM 757 C C . GLN A 1 90 ? -3.810 -2.374 -3.633 1.00 93.12 90 GLN A C 1
ATOM 759 O O . GLN A 1 90 ? -2.914 -2.847 -4.330 1.0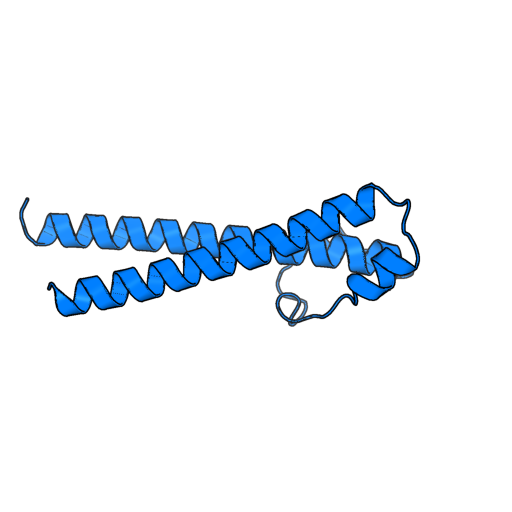0 93.12 90 GLN A O 1
ATOM 764 N N . THR A 1 91 ? -4.809 -1.643 -4.133 1.00 95.50 91 THR A N 1
ATOM 765 C CA . THR A 1 91 ? -4.981 -1.393 -5.568 1.00 95.50 91 THR A CA 1
ATOM 766 C C . THR A 1 91 ? -3.799 -0.629 -6.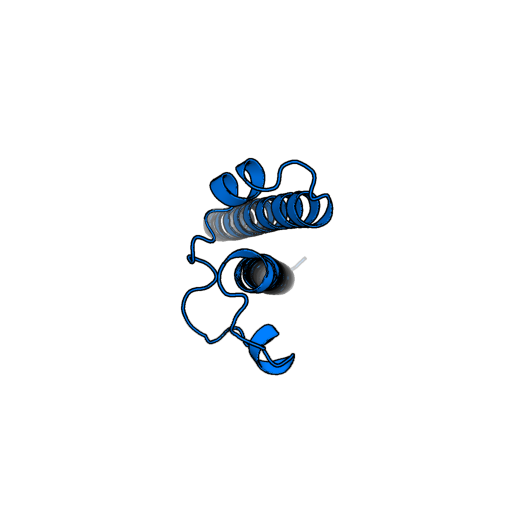152 1.00 95.50 91 THR A C 1
ATOM 768 O O . THR A 1 91 ? -3.269 -1.033 -7.181 1.00 95.50 91 THR A O 1
ATOM 771 N N . VAL A 1 92 ? -3.347 0.441 -5.493 1.00 95.44 92 VAL A N 1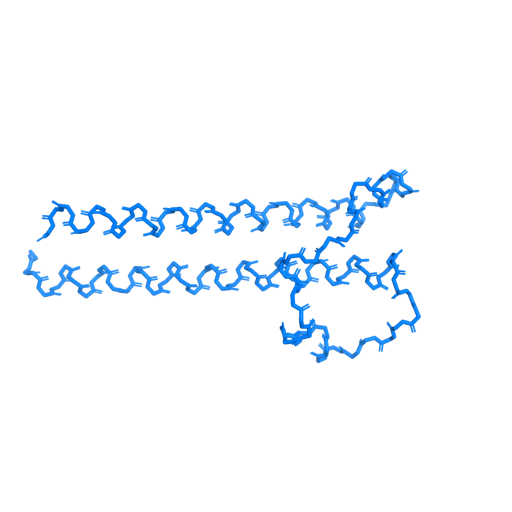
ATOM 772 C CA . VAL A 1 92 ? -2.213 1.245 -5.967 1.00 95.44 92 VAL A CA 1
ATOM 773 C C . VAL A 1 92 ? -0.918 0.437 -5.937 1.00 95.44 92 VAL A C 1
ATOM 775 O O . VAL A 1 92 ? -0.181 0.461 -6.915 1.00 95.44 92 VAL A O 1
ATOM 778 N N . SER A 1 93 ? -0.657 -0.331 -4.873 1.00 95.19 93 SER A N 1
ATOM 779 C CA . SER A 1 93 ? 0.539 -1.189 -4.815 1.00 95.19 93 SER A CA 1
ATOM 780 C C . SER A 1 93 ? 0.541 -2.219 -5.947 1.00 95.19 93 SER A C 1
ATOM 782 O O . SER A 1 93 ? 1.562 -2.409 -6.602 1.00 95.19 93 SER A O 1
ATOM 784 N N . LEU A 1 94 ? -0.608 -2.848 -6.220 1.00 95.06 94 LEU A N 1
ATOM 785 C CA . LEU A 1 94 ? -0.742 -3.798 -7.323 1.00 95.06 94 LEU A CA 1
ATOM 786 C C . LEU A 1 94 ? -0.554 -3.114 -8.685 1.00 95.06 94 LEU A C 1
ATOM 788 O O . LEU A 1 94 ? 0.169 -3.633 -9.530 1.00 95.06 94 LEU A O 1
ATOM 792 N N . ALA A 1 95 ? -1.161 -1.944 -8.888 1.00 96.69 95 ALA A N 1
ATOM 793 C CA . ALA A 1 95 ? -1.035 -1.184 -10.128 1.00 96.69 95 ALA A CA 1
ATOM 794 C C . ALA A 1 95 ? 0.417 -0.754 -10.392 1.00 96.69 95 ALA A C 1
ATOM 796 O O . ALA A 1 95 ? 0.909 -0.927 -11.504 1.00 96.69 95 ALA A O 1
ATOM 797 N N . VAL A 1 96 ? 1.123 -0.260 -9.369 1.00 96.31 96 VAL A N 1
ATOM 798 C CA . VAL A 1 96 ? 2.548 0.102 -9.463 1.00 96.31 96 VAL A CA 1
ATOM 799 C C . VAL A 1 96 ? 3.397 -1.128 -9.773 1.00 96.31 96 VAL A C 1
ATOM 801 O O . VAL A 1 96 ? 4.257 -1.064 -10.646 1.00 96.31 96 VAL A O 1
ATOM 804 N N . PHE A 1 97 ? 3.138 -2.261 -9.118 1.00 96.06 97 PHE A N 1
ATOM 805 C CA . PHE A 1 97 ? 3.855 -3.504 -9.398 1.00 96.06 97 PHE A CA 1
ATOM 806 C C . PHE A 1 97 ? 3.656 -3.976 -10.847 1.00 96.06 97 PHE A C 1
ATOM 808 O O . PHE A 1 97 ? 4.628 -4.291 -11.532 1.00 96.06 97 PHE A O 1
ATOM 815 N N . ILE A 1 98 ? 2.415 -3.969 -11.346 1.00 96.94 98 ILE A N 1
ATOM 816 C CA . ILE A 1 98 ? 2.110 -4.311 -12.743 1.00 96.94 98 ILE A CA 1
ATOM 817 C C . ILE A 1 98 ? 2.811 -3.340 -13.698 1.00 96.94 98 ILE A C 1
ATOM 819 O O . ILE A 1 98 ? 3.414 -3.783 -14.673 1.00 96.94 98 ILE A O 1
ATOM 823 N N . LEU A 1 99 ? 2.784 -2.037 -13.407 1.00 96.00 99 LEU A N 1
ATOM 824 C CA . LEU A 1 99 ? 3.470 -1.027 -14.210 1.00 96.00 99 LEU A CA 1
ATOM 825 C C . LEU A 1 99 ? 4.976 -1.304 -14.284 1.00 96.00 99 LEU A C 1
ATOM 827 O O . LEU A 1 99 ? 5.526 -1.322 -15.379 1.00 96.00 99 LEU A O 1
ATOM 831 N N . MET A 1 100 ? 5.625 -1.597 -13.152 1.00 96.06 100 MET A N 1
ATOM 832 C CA . MET A 1 100 ? 7.045 -1.969 -13.117 1.00 96.06 100 MET A CA 1
ATOM 833 C C . MET A 1 100 ? 7.332 -3.197 -13.991 1.00 96.06 100 MET A C 1
ATOM 835 O O . MET A 1 100 ? 8.282 -3.183 -14.773 1.00 96.06 100 MET A O 1
ATOM 839 N N . MET A 1 101 ? 6.498 -4.237 -13.902 1.00 96.56 101 MET A N 1
ATOM 840 C CA . MET A 1 101 ? 6.641 -5.454 -14.710 1.00 96.56 101 MET A CA 1
ATOM 841 C C . MET A 1 101 ? 6.512 -5.160 -16.208 1.00 96.56 101 MET A C 1
ATOM 843 O O . MET A 1 101 ? 7.367 -5.570 -16.993 1.00 96.56 101 MET A O 1
ATOM 847 N N . VAL A 1 102 ? 5.480 -4.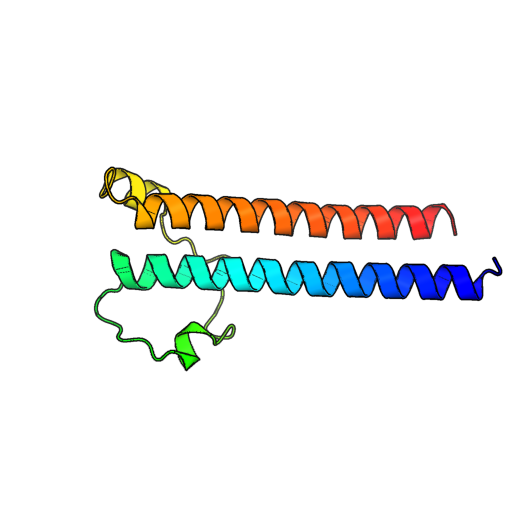415 -16.611 1.00 95.88 102 VAL A N 1
ATOM 848 C CA . VAL A 1 102 ? 5.253 -4.041 -18.014 1.00 95.88 102 VAL A CA 1
ATOM 849 C C . VAL A 1 102 ? 6.398 -3.171 -18.535 1.00 95.88 102 VAL A C 1
ATOM 851 O O . VAL A 1 102 ? 6.925 -3.448 -19.610 1.00 95.88 102 VAL A O 1
ATOM 854 N N . SER A 1 103 ? 6.847 -2.175 -17.767 1.00 93.31 103 SER A N 1
ATOM 855 C CA . SER A 1 103 ? 7.986 -1.327 -18.139 1.00 93.31 103 SER A CA 1
ATOM 856 C C . SER A 1 103 ? 9.278 -2.128 -18.317 1.00 93.31 103 SER A C 1
ATOM 858 O O . SER A 1 103 ? 10.019 -1.872 -19.264 1.00 93.31 103 SER A O 1
ATOM 860 N N . ALA A 1 104 ? 9.539 -3.118 -17.458 1.00 93.06 104 ALA A N 1
ATOM 861 C CA . ALA A 1 104 ? 10.706 -3.990 -17.584 1.00 93.06 104 ALA A CA 1
ATOM 862 C C . ALA A 1 104 ? 10.641 -4.872 -18.843 1.00 93.06 104 ALA A C 1
ATOM 864 O O . ALA A 1 104 ? 11.634 -4.996 -19.560 1.00 93.06 104 ALA A O 1
ATOM 865 N N . VAL A 1 105 ? 9.470 -5.447 -19.148 1.00 94.69 105 VAL A N 1
ATOM 866 C CA . VAL A 1 105 ? 9.262 -6.252 -20.364 1.00 94.69 105 VAL A CA 1
ATOM 867 C C . VAL A 1 105 ? 9.425 -5.400 -21.621 1.00 94.69 105 VAL A C 1
ATOM 869 O O . VAL A 1 105 ? 10.131 -5.811 -22.537 1.00 94.69 105 VAL A O 1
ATOM 872 N N . ILE A 1 106 ? 8.835 -4.201 -21.652 1.00 91.88 106 ILE A N 1
ATOM 873 C CA . ILE A 1 106 ? 8.981 -3.267 -22.778 1.00 91.88 106 ILE A CA 1
ATOM 874 C C . ILE A 1 106 ? 10.451 -2.891 -22.967 1.00 91.88 106 ILE A C 1
ATOM 876 O O . ILE A 1 106 ? 10.944 -2.938 -24.090 1.00 91.88 106 ILE A O 1
ATOM 880 N N . ARG A 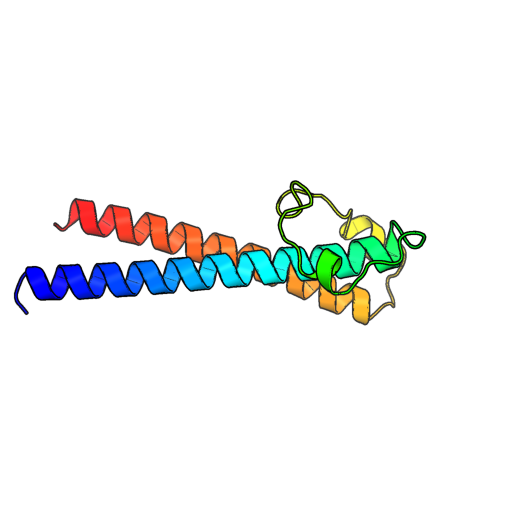1 107 ? 11.180 -2.577 -21.886 1.00 90.12 107 ARG A N 1
ATOM 881 C CA . ARG A 1 107 ? 12.607 -2.237 -21.976 1.00 90.12 107 ARG A CA 1
ATOM 882 C C . ARG A 1 107 ? 13.430 -3.369 -22.588 1.00 90.12 107 ARG A C 1
ATOM 884 O O . ARG A 1 107 ? 14.295 -3.069 -23.397 1.00 90.12 107 ARG A O 1
ATOM 891 N N . LYS A 1 108 ? 13.138 -4.623 -22.228 1.00 90.56 108 LYS A N 1
ATOM 892 C CA . LYS A 1 108 ? 13.782 -5.824 -22.788 1.00 90.56 108 LYS A CA 1
ATOM 893 C C . LYS A 1 108 ? 13.370 -6.126 -24.238 1.00 90.56 108 LYS A C 1
ATOM 895 O O . LYS A 1 108 ? 14.068 -6.853 -24.928 1.00 90.56 108 LYS A O 1
ATOM 900 N N . ALA A 1 109 ? 12.194 -5.673 -24.668 1.00 90.31 109 ALA A N 1
ATOM 901 C CA . ALA A 1 109 ? 11.699 -5.905 -26.025 1.00 90.31 109 ALA A CA 1
ATOM 902 C C . ALA A 1 109 ? 12.161 -4.826 -27.020 1.00 90.31 109 ALA A C 1
ATOM 904 O O . ALA A 1 109 ? 12.280 -5.107 -28.208 1.00 90.31 109 ALA A O 1
ATOM 905 N N . VAL A 1 110 ? 12.359 -3.591 -26.544 1.00 85.00 110 VAL A N 1
ATOM 906 C CA . VAL A 1 110 ? 12.725 -2.420 -27.362 1.00 85.00 110 VAL A CA 1
ATOM 907 C C . VAL A 1 110 ? 14.233 -2.141 -27.340 1.00 85.00 110 VAL A C 1
ATOM 909 O O . VAL A 1 110 ? 14.748 -1.538 -28.279 1.00 85.00 110 VAL A O 1
ATOM 912 N N . GLY A 1 111 ? 14.927 -2.544 -26.274 1.00 62.38 111 GLY A N 1
ATOM 913 C CA . GLY A 1 111 ? 16.389 -2.551 -26.184 1.00 62.38 111 GLY A CA 1
ATOM 914 C C . GLY A 1 111 ? 16.944 -3.953 -26.227 1.00 62.38 111 GLY A C 1
ATOM 915 O O . GLY A 1 111 ? 18.106 -4.072 -26.658 1.00 62.38 111 GLY A O 1
#

Sequence (111 aa):
MDSETIEAVFAIFFMLLGAALILFITLLIVEKKKVHYRYTDTTKNISFHEYCSRYNGGWIYKDIKLRELLRTYPDDEVLQRRAKNIRLYQTVSLAVFILMMVSAVIRKAVG